Protein AF-A0AAW4WVX8-F1 (afdb_monomer_lite)

Secondary structure (DSSP, 8-state):
--------PPPHHHHHHHHHHHHHHHHHHHHHHHHHHHHHHHHHHHHHHHHHHHHHHHHHHHSTT-----EEETTEEEEEEETT-------SEEEEEEEEETTEEEEEEEESSSS-EEEEEEE-----

pLDDT: mean 81.32, std 11.85, range [38.66, 96.25]

Structure (mmCIF, N/CA/C/O backbone):
data_AF-A0AAW4WVX8-F1
#
_entry.id   AF-A0AAW4WVX8-F1
#
loop_
_atom_site.group_PDB
_atom_site.id
_atom_site.type_symbol
_atom_site.label_atom_id
_atom_site.label_alt_id
_atom_site.label_comp_id
_atom_site.label_asym_id
_atom_site.label_entity_id
_atom_site.label_seq_id
_atom_site.pdbx_PDB_ins_code
_atom_site.Cartn_x
_atom_site.Cartn_y
_atom_site.Cartn_z
_atom_site.occupancy
_atom_site.B_iso_or_equiv
_atom_site.auth_seq_id
_atom_site.auth_comp_id
_atom_site.auth_asym_id
_atom_site.auth_atom_id
_atom_site.pdbx_PDB_model_num
ATOM 1 N N . MET A 1 1 ? -41.094 28.621 58.395 1.00 38.66 1 MET A N 1
ATOM 2 C CA . MET A 1 1 ? -41.141 27.185 58.045 1.00 38.66 1 MET A CA 1
ATOM 3 C C . MET A 1 1 ? -40.112 26.933 56.962 1.00 38.66 1 MET A C 1
ATOM 5 O O . MET A 1 1 ? -40.200 27.537 55.902 1.00 38.66 1 MET A O 1
ATOM 9 N N . LYS A 1 2 ? -39.075 26.155 57.275 1.00 46.53 2 LYS A N 1
ATOM 10 C CA . LYS A 1 2 ? -37.946 25.891 56.380 1.00 46.53 2 LYS A CA 1
ATOM 11 C C . LYS A 1 2 ? -38.290 24.628 55.587 1.00 46.53 2 LYS A C 1
ATOM 13 O O . LYS A 1 2 ? -38.410 23.562 56.182 1.00 46.53 2 LYS A O 1
ATOM 18 N N . PHE A 1 3 ? -38.504 24.761 54.281 1.00 55.91 3 PHE A N 1
ATOM 19 C CA . PHE A 1 3 ? -38.633 23.625 53.370 1.00 55.91 3 PHE A CA 1
ATOM 20 C C . PHE A 1 3 ? -37.274 22.922 53.298 1.00 55.91 3 PHE A C 1
ATOM 22 O O . PHE A 1 3 ? -36.399 23.321 52.534 1.00 55.91 3 PHE A O 1
ATOM 29 N N . LEU A 1 4 ? -37.069 21.913 54.143 1.00 59.03 4 LEU A N 1
ATOM 30 C CA . LEU A 1 4 ? -35.990 20.950 53.962 1.00 59.03 4 LEU A CA 1
ATOM 31 C C . LEU A 1 4 ? -36.345 20.127 52.721 1.00 59.03 4 LEU A C 1
ATOM 33 O O . LEU A 1 4 ? -37.159 19.208 52.784 1.00 59.03 4 LEU A O 1
ATOM 37 N N . LYS A 1 5 ? -35.794 20.539 51.574 1.00 59.47 5 LYS A N 1
ATOM 38 C CA . LYS A 1 5 ? -35.784 19.746 50.344 1.00 59.47 5 LYS A CA 1
ATOM 39 C C . LYS A 1 5 ? -35.184 18.384 50.681 1.00 59.47 5 LYS A C 1
ATOM 41 O O . LYS A 1 5 ? -34.062 18.305 51.171 1.00 59.47 5 LYS A O 1
ATOM 46 N N . LYS A 1 6 ? -35.960 17.333 50.444 1.00 59.41 6 LYS A N 1
ATOM 47 C CA . LYS A 1 6 ? -35.485 15.956 50.461 1.00 59.41 6 LYS A CA 1
ATOM 48 C C . LYS A 1 6 ? -34.605 15.809 49.219 1.00 59.41 6 LYS A C 1
ATOM 50 O O . LYS A 1 6 ? -35.113 15.903 48.107 1.00 59.41 6 LYS A O 1
ATOM 55 N N . GLU A 1 7 ? -33.294 15.735 49.403 1.00 64.56 7 GLU A N 1
ATOM 56 C CA . GLU A 1 7 ? -32.396 15.339 48.322 1.00 64.56 7 GLU A CA 1
ATOM 57 C C . GLU A 1 7 ? -32.568 13.830 48.150 1.00 64.56 7 GLU A C 1
ATOM 59 O O . GLU A 1 7 ? -32.194 13.054 49.031 1.00 64.56 7 GLU A O 1
ATOM 64 N N . ASP A 1 8 ? -33.226 13.422 47.065 1.00 70.88 8 ASP A N 1
ATOM 65 C CA . ASP A 1 8 ? -33.294 12.016 46.684 1.00 70.88 8 ASP A CA 1
ATOM 66 C C . ASP A 1 8 ? -31.881 11.595 46.259 1.00 70.88 8 ASP A C 1
ATOM 68 O O . ASP A 1 8 ? -31.372 11.997 45.212 1.00 70.88 8 ASP A O 1
ATOM 72 N N . GLY A 1 9 ? -31.200 10.870 47.147 1.00 76.00 9 GLY A N 1
ATOM 73 C CA . GLY A 1 9 ? -29.871 10.330 46.890 1.00 76.00 9 GLY A CA 1
ATOM 74 C C . GLY A 1 9 ? -29.904 9.260 45.799 1.00 76.00 9 GLY A C 1
ATOM 75 O O . GLY A 1 9 ? -30.902 8.559 45.632 1.00 76.00 9 GLY A O 1
ATOM 76 N N . ILE A 1 10 ? -28.790 9.115 45.081 1.00 80.50 10 ILE A N 1
ATOM 77 C CA . ILE A 1 10 ? -28.638 8.090 44.044 1.00 80.50 10 ILE A CA 1
ATOM 78 C C . ILE A 1 10 ? -28.751 6.709 44.688 1.00 80.50 10 ILE A C 1
ATOM 80 O O . ILE A 1 10 ? -28.090 6.402 45.686 1.00 80.50 10 ILE A O 1
ATOM 84 N N . THR A 1 11 ? -29.590 5.863 44.103 1.00 88.81 11 THR A N 1
ATOM 85 C CA . THR A 1 11 ? -29.781 4.496 44.584 1.00 88.81 11 THR A CA 1
ATOM 86 C C . THR A 1 11 ? -28.610 3.598 44.169 1.00 88.81 11 THR A C 1
ATOM 88 O O . THR A 1 11 ? -28.008 3.779 43.112 1.00 88.81 11 THR A O 1
ATOM 91 N N . LEU A 1 12 ? -28.279 2.577 44.970 1.00 87.62 12 LEU A N 1
ATOM 92 C CA . LEU A 1 12 ? -27.185 1.645 44.642 1.00 87.62 12 LEU A CA 1
ATOM 93 C C . LEU A 1 12 ? -27.390 0.978 43.266 1.00 87.62 12 LEU A C 1
ATOM 95 O O . LEU A 1 12 ? -26.435 0.769 42.522 1.00 87.62 12 LEU A O 1
ATOM 99 N N . ILE A 1 13 ? -28.647 0.689 42.912 1.00 90.56 13 ILE A N 1
ATOM 100 C CA . ILE A 1 13 ? -29.013 0.082 41.629 1.00 90.56 13 ILE A CA 1
ATOM 101 C C . ILE A 1 13 ? -28.719 1.020 40.443 1.00 90.56 13 ILE A C 1
ATOM 103 O O . ILE A 1 13 ? -28.223 0.557 39.419 1.00 90.56 13 ILE A O 1
ATOM 107 N N . GLU A 1 14 ? -28.933 2.333 40.585 1.00 88.44 14 GLU A N 1
ATOM 108 C CA . GLU A 1 14 ? -28.568 3.334 39.569 1.00 88.44 14 GLU A CA 1
ATOM 109 C C . GLU A 1 14 ? -27.058 3.412 39.351 1.00 88.44 14 GLU A C 1
ATOM 111 O O . GLU A 1 14 ? -26.597 3.539 38.215 1.00 88.44 14 GLU A O 1
ATOM 116 N N . ILE A 1 15 ? -26.271 3.294 40.423 1.00 92.38 15 ILE A N 1
ATOM 117 C CA . ILE A 1 15 ? -24.806 3.271 40.322 1.00 92.38 15 ILE A CA 1
ATOM 118 C C . ILE A 1 15 ? -24.350 2.029 39.549 1.00 92.38 15 ILE A C 1
ATOM 120 O O . ILE A 1 15 ? -23.492 2.118 38.674 1.00 92.38 15 ILE A O 1
ATOM 124 N N . MET A 1 16 ? -24.955 0.869 39.813 1.00 92.88 16 MET A N 1
ATOM 125 C CA . MET A 1 16 ? -24.624 -0.353 39.077 1.00 92.88 16 MET A CA 1
ATOM 126 C C . MET A 1 16 ? -25.039 -0.267 37.605 1.00 92.88 16 MET A C 1
ATOM 128 O O . MET A 1 16 ? -24.259 -0.634 36.727 1.00 92.88 16 MET A O 1
ATOM 132 N N . ALA A 1 17 ? -26.233 0.258 37.321 1.00 94.19 17 ALA A N 1
ATOM 133 C CA . ALA A 1 17 ? -26.721 0.420 35.955 1.00 94.19 17 ALA A CA 1
ATOM 134 C C . ALA A 1 17 ? -25.863 1.413 35.149 1.00 94.19 17 ALA A C 1
ATOM 136 O O . ALA A 1 17 ? -25.499 1.129 34.007 1.00 94.19 17 ALA A O 1
ATOM 137 N N . SER A 1 18 ? -25.485 2.546 35.747 1.00 95.00 18 SER A N 1
ATOM 138 C CA . SER A 1 18 ? -24.613 3.537 35.101 1.00 95.00 18 SER A CA 1
ATOM 139 C C . SER A 1 18 ? -23.208 2.995 34.833 1.00 95.00 18 SER A C 1
ATOM 141 O O . SER A 1 18 ? -22.676 3.220 33.748 1.00 95.00 18 SER A O 1
ATOM 143 N N . LEU A 1 19 ? -22.636 2.205 35.750 1.00 94.81 19 LEU A N 1
ATOM 144 C CA . LEU A 1 19 ? -21.354 1.525 35.530 1.00 94.81 19 LEU A CA 1
ATOM 145 C C . LEU A 1 19 ? -21.394 0.581 34.325 1.00 94.81 19 LEU A C 1
ATOM 147 O O . LEU A 1 19 ? -20.485 0.607 33.497 1.00 94.81 19 LEU A O 1
ATOM 151 N N . VAL A 1 20 ? -22.455 -0.220 34.198 1.00 96.25 20 VAL A N 1
ATOM 152 C CA . VAL A 1 20 ? -22.623 -1.135 33.059 1.00 96.25 20 VAL A CA 1
ATOM 153 C C . VAL A 1 20 ? -22.753 -0.357 31.748 1.00 96.25 20 VAL A C 1
ATOM 155 O O . VAL A 1 20 ? -22.104 -0.709 30.764 1.00 96.25 20 VAL A O 1
ATOM 158 N N . LEU A 1 21 ? -23.530 0.731 31.733 1.00 95.75 21 LEU A N 1
ATOM 159 C CA . LEU A 1 21 ? -23.680 1.580 30.548 1.00 95.75 21 LEU A CA 1
ATOM 160 C C . LEU A 1 21 ? -22.355 2.223 30.122 1.00 95.75 21 LEU A C 1
ATOM 162 O O . LEU A 1 21 ? -22.014 2.193 28.940 1.00 95.75 21 LEU A O 1
ATOM 166 N N . ILE A 1 22 ? -21.581 2.750 31.073 1.00 96.25 22 ILE A N 1
ATOM 167 C CA . ILE A 1 22 ? -20.254 3.318 30.800 1.00 96.25 22 ILE A CA 1
ATOM 168 C C . ILE A 1 22 ? -19.325 2.248 30.221 1.00 96.25 22 ILE A C 1
ATOM 170 O O . ILE A 1 22 ? -18.603 2.513 29.263 1.00 96.25 22 ILE A O 1
ATOM 174 N N . LEU A 1 23 ? -19.367 1.026 30.752 1.00 96.25 23 LEU A N 1
ATOM 175 C CA . LEU A 1 23 ? -18.505 -0.061 30.298 1.00 96.25 23 LEU A CA 1
ATOM 176 C C . LEU A 1 23 ? -18.820 -0.481 28.854 1.00 96.25 23 LEU A C 1
ATOM 178 O O . LEU A 1 23 ? -17.904 -0.654 28.050 1.00 96.25 23 LEU A O 1
ATOM 182 N N . ILE A 1 24 ? -20.105 -0.559 28.495 1.00 95.38 24 ILE A N 1
ATOM 183 C CA . ILE A 1 24 ? -20.544 -0.820 27.115 1.00 95.38 24 ILE A CA 1
ATOM 184 C C . ILE A 1 24 ? -20.056 0.289 26.174 1.00 95.38 24 ILE A C 1
ATOM 186 O O . ILE A 1 24 ? -19.536 -0.004 25.095 1.00 95.38 24 ILE A O 1
ATOM 190 N N . LEU A 1 25 ? -20.175 1.555 26.589 1.00 95.25 25 LEU A N 1
ATOM 191 C CA . LEU A 1 25 ? -19.696 2.690 25.800 1.00 95.25 25 LEU A CA 1
ATOM 192 C C . LEU A 1 25 ? -18.182 2.620 25.584 1.00 95.25 25 LEU A C 1
ATOM 194 O O . LEU A 1 25 ? -17.731 2.733 24.448 1.00 95.25 25 LEU A O 1
ATOM 198 N N . ILE A 1 26 ? -17.397 2.375 26.636 1.00 96.00 26 ILE A N 1
ATOM 199 C CA . ILE A 1 26 ? -15.933 2.285 26.537 1.00 96.00 26 ILE A CA 1
ATOM 200 C C . ILE A 1 26 ? -15.518 1.189 25.555 1.00 96.00 26 ILE A C 1
ATOM 202 O O . ILE A 1 26 ? -14.646 1.427 24.719 1.00 96.00 26 ILE A O 1
ATOM 206 N N . ILE A 1 27 ? -16.147 0.013 25.615 1.00 94.31 27 ILE A N 1
ATOM 207 C CA . ILE A 1 27 ? -15.840 -1.092 24.697 1.00 94.31 27 ILE A CA 1
ATOM 208 C C . ILE A 1 27 ? -16.157 -0.687 23.252 1.00 94.31 27 ILE A C 1
ATOM 210 O O . ILE A 1 27 ? -15.325 -0.880 22.363 1.00 94.31 27 ILE A O 1
ATOM 214 N N . GLY A 1 28 ? -17.323 -0.074 23.023 1.00 92.62 28 GLY A N 1
ATOM 215 C CA . GLY A 1 28 ? -17.734 0.388 21.696 1.00 92.62 28 GLY A CA 1
ATOM 216 C C . GLY A 1 28 ? -16.783 1.437 21.112 1.00 92.62 28 GLY A C 1
ATOM 217 O O . GLY A 1 28 ? -16.301 1.282 19.988 1.00 92.62 28 GLY A O 1
ATOM 218 N N . PHE A 1 29 ? -16.453 2.470 21.892 1.00 93.19 29 PHE A N 1
ATOM 219 C CA . PHE A 1 29 ? -15.528 3.527 21.475 1.00 93.19 29 PHE A CA 1
ATOM 220 C C . PHE A 1 29 ? -14.104 3.011 21.264 1.00 93.19 29 PHE A C 1
ATOM 222 O O . PHE A 1 29 ? -13.464 3.399 20.290 1.00 93.19 29 PHE A O 1
ATOM 229 N N . SER A 1 30 ? -13.618 2.106 22.117 1.00 92.94 30 SER A N 1
ATOM 230 C CA . SER A 1 30 ? -12.271 1.539 21.973 1.00 92.94 30 SER A CA 1
ATOM 231 C C . SER A 1 30 ? -12.127 0.765 20.664 1.00 92.94 30 SER A C 1
ATOM 233 O O . SER A 1 30 ? -11.134 0.931 19.960 1.00 92.94 30 SER A O 1
ATOM 235 N N . GLY A 1 31 ? -13.134 -0.035 20.296 1.00 89.12 31 GLY A N 1
ATOM 236 C CA . GLY A 1 31 ? -13.125 -0.774 19.033 1.00 89.12 31 GLY A CA 1
ATOM 237 C C . GLY A 1 31 ? -13.106 0.150 17.813 1.00 89.12 31 GLY A C 1
ATOM 238 O O . GLY A 1 31 ? -12.281 -0.024 16.916 1.00 89.12 31 GLY A O 1
ATOM 239 N N . ALA A 1 32 ? -13.972 1.167 17.800 1.00 88.38 32 ALA A N 1
ATOM 240 C CA . ALA A 1 32 ? -14.017 2.151 16.720 1.00 88.38 32 ALA A CA 1
ATOM 241 C C . ALA A 1 32 ? -12.700 2.935 16.599 1.00 88.38 32 ALA A C 1
ATOM 243 O O . ALA A 1 32 ? -12.190 3.114 15.496 1.00 88.38 32 ALA A O 1
ATOM 244 N N . PHE A 1 33 ? -12.122 3.344 17.730 1.00 92.75 33 PHE A N 1
ATOM 245 C CA . PHE A 1 33 ? -10.867 4.088 17.770 1.00 92.75 33 PHE A CA 1
ATOM 246 C C . PHE A 1 33 ? -9.685 3.267 17.235 1.00 92.75 33 PHE A C 1
ATOM 248 O O . PHE A 1 33 ? -8.951 3.740 16.371 1.00 92.75 33 PHE A O 1
ATOM 255 N N . ILE A 1 34 ? -9.536 2.011 17.672 1.00 90.19 34 ILE A N 1
ATOM 256 C CA . ILE A 1 34 ? -8.468 1.116 17.190 1.00 90.19 34 ILE A CA 1
ATOM 257 C C . ILE A 1 34 ? -8.605 0.860 15.685 1.00 90.19 34 ILE A C 1
ATOM 259 O O . ILE A 1 34 ? -7.609 0.873 14.961 1.00 90.19 34 ILE A O 1
ATOM 263 N N . ASN A 1 35 ? -9.829 0.643 15.202 1.00 87.62 35 ASN A N 1
ATOM 264 C CA . ASN A 1 35 ? -10.076 0.449 13.775 1.00 87.62 35 ASN A CA 1
ATOM 265 C C . ASN A 1 35 ? -9.775 1.718 12.966 1.00 87.62 35 ASN A C 1
ATOM 267 O O . ASN A 1 35 ? -9.217 1.612 11.876 1.00 87.62 35 ASN A O 1
ATOM 271 N N . GLY A 1 36 ? -10.084 2.898 13.513 1.00 88.69 36 GLY A N 1
ATOM 272 C CA . GLY A 1 36 ? -9.723 4.185 12.920 1.00 88.69 36 GLY A CA 1
ATOM 273 C C . GLY A 1 36 ? -8.212 4.330 12.738 1.00 88.69 36 GLY A C 1
ATOM 274 O O . GLY A 1 36 ? -7.760 4.549 11.619 1.00 88.69 36 GLY A O 1
ATOM 275 N N . LEU A 1 37 ? -7.432 4.091 13.798 1.00 88.81 37 LEU A N 1
ATOM 276 C CA . LEU A 1 37 ? -5.966 4.163 13.741 1.00 88.81 37 LEU A CA 1
ATOM 277 C C . LEU A 1 37 ? -5.360 3.168 12.743 1.00 88.81 37 LEU A C 1
ATOM 279 O O . LEU A 1 37 ? -4.436 3.502 12.005 1.00 88.81 37 LEU A O 1
ATOM 283 N N . ARG A 1 38 ? -5.886 1.937 12.683 1.00 86.12 38 ARG A N 1
ATOM 284 C CA . ARG A 1 38 ? -5.439 0.943 11.692 1.00 86.12 38 ARG A CA 1
ATOM 285 C C . ARG A 1 38 ? -5.758 1.380 10.265 1.00 86.12 38 ARG A C 1
ATOM 287 O O . ARG A 1 38 ? -4.944 1.167 9.374 1.00 86.12 38 ARG A O 1
ATOM 294 N N . SER A 1 39 ? -6.928 1.976 10.046 1.00 87.25 39 SER A N 1
ATOM 295 C CA . SER A 1 39 ? -7.312 2.486 8.731 1.00 87.25 39 SER A CA 1
ATOM 296 C C . SER A 1 39 ? -6.418 3.641 8.291 1.00 87.25 39 SER A C 1
ATOM 298 O O . SER A 1 39 ? -6.066 3.703 7.119 1.00 87.25 39 SER A O 1
ATOM 300 N N . GLU A 1 40 ? -6.056 4.539 9.204 1.00 85.94 40 GLU A N 1
ATOM 301 C CA . GLU A 1 40 ? -5.157 5.661 8.920 1.00 85.94 40 GLU A CA 1
ATOM 302 C C . GLU A 1 40 ? -3.768 5.162 8.507 1.00 85.94 40 GLU A C 1
ATOM 304 O O . GLU A 1 40 ? -3.295 5.505 7.427 1.00 85.94 40 GLU A O 1
ATOM 309 N N . ALA A 1 41 ? -3.187 4.227 9.269 1.00 84.00 41 ALA A N 1
ATOM 310 C CA . ALA A 1 41 ? -1.900 3.621 8.925 1.00 84.00 41 ALA A CA 1
ATOM 311 C C . ALA A 1 41 ? -1.908 2.939 7.540 1.00 84.00 41 ALA A C 1
ATOM 313 O O . ALA A 1 41 ? -0.952 3.062 6.776 1.00 84.00 41 ALA A O 1
ATOM 314 N N . LEU A 1 42 ? -2.999 2.250 7.182 1.00 84.38 42 LEU A N 1
ATOM 315 C CA . LEU A 1 42 ? -3.149 1.636 5.857 1.00 84.38 42 LEU A CA 1
ATOM 316 C C . LEU A 1 42 ? -3.278 2.675 4.734 1.00 84.38 42 LEU A C 1
ATOM 318 O O . LEU A 1 42 ? -2.817 2.439 3.616 1.00 84.38 42 LEU A O 1
ATOM 322 N N . VAL A 1 43 ? -3.925 3.811 5.001 1.00 88.00 43 VAL A N 1
ATOM 323 C CA . VAL A 1 43 ? -4.034 4.911 4.035 1.00 88.00 43 VAL A CA 1
ATOM 324 C C . VAL A 1 43 ? -2.670 5.555 3.810 1.00 88.00 43 VAL A C 1
ATOM 326 O O . VAL A 1 43 ? -2.301 5.769 2.656 1.00 88.00 43 VAL A O 1
ATOM 329 N N . ASP A 1 44 ? -1.899 5.784 4.870 1.00 87.50 44 ASP A N 1
ATOM 330 C CA . ASP A 1 44 ? -0.554 6.354 4.769 1.00 87.50 44 ASP A CA 1
ATOM 331 C C . ASP A 1 44 ? 0.386 5.452 3.962 1.00 87.50 44 ASP A C 1
ATOM 333 O O . ASP A 1 44 ? 1.030 5.920 3.021 1.00 87.50 44 ASP A O 1
ATOM 337 N N . GLN A 1 45 ? 0.381 4.142 4.232 1.00 86.62 45 GLN A N 1
ATOM 338 C CA . GLN A 1 45 ? 1.151 3.163 3.453 1.00 86.62 45 GLN A CA 1
ATOM 339 C C . GLN A 1 45 ? 0.764 3.161 1.966 1.00 86.62 45 GLN A C 1
ATOM 341 O O . GLN A 1 45 ? 1.624 3.035 1.091 1.00 86.62 45 GLN A O 1
ATOM 346 N N . ARG A 1 46 ? -0.527 3.319 1.651 1.00 86.81 46 ARG A N 1
ATOM 347 C CA . ARG A 1 46 ? -0.999 3.413 0.260 1.00 86.81 46 ARG A CA 1
ATOM 348 C C . ARG A 1 46 ? -0.582 4.716 -0.411 1.00 86.81 46 ARG A C 1
ATOM 350 O O . ARG A 1 46 ? -0.249 4.705 -1.593 1.00 86.81 46 ARG A O 1
ATOM 357 N N . LEU A 1 47 ? -0.614 5.835 0.310 1.00 89.38 47 LEU A N 1
ATOM 358 C CA . LEU A 1 47 ? -0.186 7.131 -0.220 1.00 89.38 47 LEU A CA 1
ATOM 359 C C . LEU A 1 47 ? 1.317 7.154 -0.498 1.00 89.38 47 LEU A C 1
ATOM 361 O O . LEU A 1 47 ? 1.730 7.693 -1.521 1.00 89.38 47 LEU A O 1
ATOM 365 N N . GLU A 1 48 ? 2.119 6.559 0.379 1.00 89.56 48 GLU A N 1
ATOM 366 C CA . GLU A 1 48 ? 3.556 6.390 0.170 1.00 89.56 48 GLU A CA 1
ATOM 367 C C . GLU A 1 48 ? 3.838 5.512 -1.057 1.00 89.56 48 GLU A C 1
ATOM 369 O O . GLU A 1 48 ? 4.542 5.953 -1.963 1.00 89.56 48 GLU A O 1
ATOM 374 N N . ALA A 1 49 ? 3.211 4.330 -1.139 1.00 87.06 49 ALA A N 1
ATOM 375 C CA . ALA A 1 49 ? 3.383 3.420 -2.273 1.00 87.06 49 ALA A CA 1
ATOM 376 C C . ALA A 1 49 ? 3.031 4.106 -3.599 1.00 87.06 49 ALA A C 1
ATOM 378 O O . ALA A 1 49 ? 3.784 4.032 -4.566 1.00 87.06 49 ALA A O 1
ATOM 379 N N . ARG A 1 50 ? 1.931 4.869 -3.615 1.00 89.44 50 ARG A N 1
ATOM 380 C CA . ARG A 1 50 ? 1.526 5.658 -4.779 1.00 89.44 50 ARG A CA 1
ATOM 381 C C . ARG A 1 50 ? 2.562 6.711 -5.167 1.00 89.44 50 ARG A C 1
ATOM 383 O O . ARG A 1 50 ? 2.871 6.826 -6.343 1.00 89.44 50 ARG A O 1
ATOM 390 N N . ARG A 1 51 ? 3.100 7.476 -4.211 1.00 88.81 51 ARG A N 1
ATOM 391 C CA . ARG A 1 51 ? 4.113 8.512 -4.495 1.00 88.81 51 ARG A CA 1
ATOM 392 C C . ARG A 1 51 ? 5.376 7.915 -5.107 1.00 88.81 51 ARG A C 1
ATOM 394 O O . ARG A 1 51 ? 5.928 8.490 -6.040 1.00 88.81 51 ARG A O 1
ATOM 401 N N . ILE A 1 52 ? 5.812 6.769 -4.592 1.00 88.44 52 ILE A N 1
ATOM 402 C CA . ILE A 1 52 ? 6.989 6.066 -5.104 1.00 88.44 52 ILE A CA 1
ATOM 403 C C . ILE A 1 52 ? 6.691 5.497 -6.495 1.00 88.44 52 ILE A C 1
ATOM 405 O O . ILE A 1 52 ? 7.468 5.729 -7.415 1.00 88.44 52 ILE A O 1
ATOM 409 N N . SER A 1 53 ? 5.530 4.865 -6.699 1.00 88.25 53 SER A N 1
ATOM 410 C CA . SER A 1 53 ? 5.082 4.423 -8.026 1.00 88.25 53 SER A CA 1
ATOM 411 C C . SER A 1 53 ? 4.995 5.571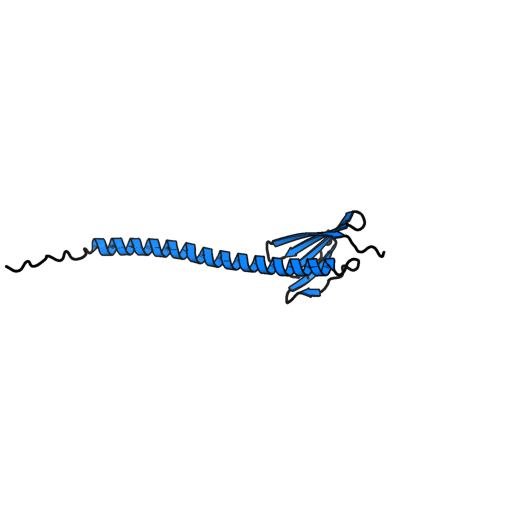 -9.035 1.00 88.25 53 SER A C 1
ATOM 413 O O . SER A 1 53 ? 5.455 5.415 -10.161 1.00 88.25 53 SER A O 1
ATOM 415 N N . ASP A 1 54 ? 4.489 6.740 -8.643 1.00 89.12 54 ASP A N 1
ATOM 416 C CA . ASP A 1 54 ? 4.455 7.928 -9.503 1.00 89.12 54 ASP A CA 1
ATOM 417 C C . ASP A 1 54 ? 5.881 8.408 -9.850 1.00 89.12 54 ASP A C 1
ATOM 419 O O . ASP A 1 54 ? 6.142 8.816 -10.982 1.00 89.12 54 ASP A O 1
ATOM 423 N N . SER A 1 55 ? 6.835 8.307 -8.916 1.00 88.00 55 SER A N 1
ATOM 424 C CA . SER A 1 55 ? 8.250 8.603 -9.186 1.00 88.00 55 SER A CA 1
ATOM 425 C C . SER A 1 55 ? 8.881 7.602 -10.161 1.00 88.00 55 SER A C 1
ATOM 427 O O . SER A 1 55 ? 9.612 8.014 -11.062 1.00 88.00 55 SER A O 1
ATOM 429 N N . ILE A 1 56 ? 8.574 6.308 -10.025 1.00 87.12 56 ILE A N 1
ATOM 430 C CA . ILE A 1 56 ? 9.012 5.248 -10.950 1.00 87.12 56 ILE A CA 1
ATOM 431 C C . ILE A 1 56 ? 8.482 5.526 -12.354 1.00 87.12 56 ILE A C 1
ATOM 433 O O . ILE A 1 56 ? 9.244 5.529 -13.317 1.00 87.12 56 ILE A O 1
ATOM 437 N N . ILE A 1 57 ? 7.187 5.821 -12.457 1.00 87.81 57 ILE A N 1
ATOM 438 C CA . ILE A 1 57 ? 6.518 6.194 -13.704 1.00 87.81 57 ILE A CA 1
ATOM 439 C C . ILE A 1 57 ? 7.214 7.384 -14.363 1.00 87.81 57 ILE A C 1
ATOM 441 O O . ILE A 1 57 ? 7.459 7.373 -15.568 1.00 87.81 57 ILE A O 1
ATOM 445 N N . GLU A 1 58 ? 7.544 8.411 -13.584 1.00 86.44 58 GLU A N 1
ATOM 446 C CA . GLU A 1 58 ? 8.212 9.597 -14.105 1.00 86.44 58 GLU A CA 1
ATOM 447 C C . GLU A 1 58 ? 9.635 9.278 -14.590 1.00 86.44 58 GLU A C 1
ATOM 449 O O . GLU A 1 58 ? 10.055 9.771 -15.636 1.00 86.44 58 GLU A O 1
ATOM 454 N N . ARG A 1 59 ? 10.368 8.396 -13.898 1.00 85.19 59 ARG A N 1
ATOM 455 C CA . ARG A 1 59 ? 11.680 7.911 -14.363 1.00 85.19 59 ARG A CA 1
ATOM 456 C C . ARG A 1 59 ? 11.563 7.116 -15.664 1.00 85.19 59 ARG A C 1
ATOM 458 O O . ARG A 1 59 ? 12.293 7.417 -16.603 1.00 85.19 59 ARG A O 1
ATOM 465 N N . LEU A 1 60 ? 10.608 6.188 -15.755 1.00 85.12 60 LEU A N 1
ATOM 466 C CA . LEU A 1 60 ? 10.309 5.430 -16.979 1.00 85.12 60 LEU A CA 1
ATOM 467 C C . LEU A 1 60 ? 9.946 6.358 -18.144 1.00 85.12 60 LEU A C 1
ATOM 469 O O . LEU A 1 60 ? 10.383 6.166 -19.276 1.00 85.12 60 LEU A O 1
ATOM 473 N N . ARG A 1 61 ? 9.165 7.405 -17.864 1.00 84.69 61 ARG A N 1
ATOM 474 C CA . ARG A 1 61 ? 8.779 8.410 -18.855 1.00 84.69 61 ARG A CA 1
ATOM 475 C C . ARG A 1 61 ? 9.959 9.255 -19.332 1.00 84.69 61 ARG A C 1
ATOM 477 O O . ARG A 1 61 ? 9.914 9.690 -20.482 1.00 84.69 61 ARG A O 1
ATOM 484 N N . ASN A 1 62 ? 10.939 9.524 -18.473 1.00 83.62 62 ASN A N 1
ATOM 485 C CA . ASN A 1 62 ? 12.110 10.337 -18.802 1.00 83.62 62 ASN A CA 1
ATOM 486 C C . ASN A 1 62 ? 13.207 9.525 -19.509 1.00 83.62 62 ASN A C 1
ATOM 488 O O . ASN A 1 62 ? 13.860 10.058 -20.402 1.00 83.62 62 ASN A O 1
ATOM 492 N N . ASN A 1 63 ? 13.345 8.236 -19.193 1.00 79.75 63 ASN A N 1
ATOM 493 C CA . ASN A 1 63 ? 14.297 7.319 -19.827 1.00 79.75 63 ASN A CA 1
ATOM 494 C C . ASN A 1 63 ? 13.635 6.492 -20.943 1.00 79.75 63 ASN A C 1
ATOM 496 O O . ASN A 1 63 ? 13.649 5.261 -20.941 1.00 79.75 63 ASN A O 1
ATOM 500 N N . ARG A 1 64 ? 13.002 7.160 -21.913 1.00 74.44 64 ARG A N 1
ATOM 501 C CA . ARG A 1 64 ? 12.383 6.453 -23.045 1.00 74.44 64 ARG A CA 1
ATOM 502 C C . ARG A 1 64 ? 13.466 5.811 -23.914 1.00 74.44 64 ARG A C 1
ATOM 504 O O . ARG A 1 64 ? 14.249 6.534 -24.517 1.00 74.44 64 ARG A O 1
ATOM 511 N N . GLY A 1 65 ? 13.469 4.482 -24.007 1.00 68.19 65 GLY A N 1
ATOM 512 C CA . GLY A 1 65 ? 14.402 3.720 -24.849 1.00 68.19 65 GLY A CA 1
ATOM 513 C C . GLY A 1 65 ? 15.544 3.043 -24.087 1.00 68.19 65 GLY A C 1
ATOM 514 O O . GLY A 1 65 ? 16.176 2.150 -24.639 1.00 68.19 65 GLY A O 1
ATOM 515 N N . ASP A 1 66 ? 15.757 3.400 -22.819 1.00 73.31 66 ASP A N 1
ATOM 516 C CA . ASP A 1 66 ? 16.650 2.687 -21.901 1.00 73.31 66 ASP A CA 1
ATOM 517 C C . ASP A 1 66 ? 15.919 2.480 -20.569 1.00 73.31 66 ASP A C 1
ATOM 519 O O . ASP A 1 66 ? 15.924 3.339 -19.686 1.00 73.31 66 ASP A O 1
ATOM 523 N N . TRP A 1 67 ? 15.187 1.369 -20.464 1.00 74.50 67 TRP A N 1
ATOM 524 C CA . TRP A 1 67 ? 14.367 1.072 -19.285 1.00 74.50 67 TRP A CA 1
ATOM 525 C C . TRP A 1 67 ? 15.136 0.378 -18.166 1.00 74.50 67 TRP A C 1
ATOM 527 O O . TRP A 1 67 ? 14.502 -0.039 -17.199 1.00 74.50 67 TRP A O 1
ATOM 537 N N . ASP A 1 68 ? 16.467 0.273 -18.241 1.00 68.69 68 ASP A N 1
ATOM 538 C CA . ASP A 1 68 ? 17.253 -0.226 -17.115 1.00 68.69 68 ASP A CA 1
ATOM 539 C C . ASP A 1 68 ? 17.202 0.784 -15.956 1.00 68.69 68 ASP A C 1
ATOM 541 O O . ASP A 1 68 ? 17.956 1.753 -15.866 1.00 68.69 68 ASP A O 1
ATOM 545 N N . ILE A 1 69 ? 16.227 0.578 -15.073 1.00 67.12 69 ILE A N 1
ATOM 546 C CA . ILE A 1 69 ? 16.005 1.377 -13.866 1.00 67.12 69 ILE A CA 1
ATOM 547 C C . ILE A 1 69 ? 16.376 0.534 -12.642 1.00 67.12 69 ILE A C 1
ATOM 549 O O . ILE A 1 69 ? 15.828 0.738 -11.568 1.00 67.12 69 ILE A O 1
ATOM 553 N N . SER A 1 70 ? 17.317 -0.410 -12.757 1.00 64.81 70 SER A N 1
ATOM 554 C CA . SER A 1 70 ? 17.844 -1.127 -11.589 1.00 64.81 70 SER A CA 1
ATOM 555 C C . SER A 1 70 ? 18.511 -0.137 -10.615 1.00 64.81 70 SER A C 1
ATOM 557 O O . SER A 1 70 ? 19.655 0.294 -10.757 1.00 64.81 70 SER A O 1
ATOM 559 N N . THR A 1 71 ? 17.742 0.343 -9.638 1.00 65.69 71 THR A N 1
ATOM 560 C CA . THR A 1 71 ? 18.127 1.461 -8.775 1.00 65.69 71 THR A CA 1
ATOM 561 C C . THR A 1 71 ? 17.338 1.428 -7.475 1.00 65.69 71 THR A C 1
ATOM 563 O O . THR A 1 71 ? 16.222 0.925 -7.422 1.00 65.69 71 THR A O 1
ATOM 566 N N . SER A 1 72 ? 17.893 1.992 -6.410 1.00 66.06 72 SER A N 1
ATOM 567 C CA . SER A 1 72 ? 17.146 2.236 -5.178 1.00 66.06 72 SER A CA 1
ATOM 568 C C . SER A 1 72 ? 16.377 3.554 -5.296 1.00 66.06 72 SER A C 1
ATOM 570 O O . SER A 1 72 ? 16.953 4.585 -5.668 1.00 66.06 72 SER A O 1
ATOM 572 N N . ILE A 1 73 ? 15.085 3.545 -4.971 1.00 71.69 73 ILE A N 1
ATOM 573 C CA . ILE A 1 73 ? 14.293 4.770 -4.809 1.00 71.69 73 ILE A CA 1
ATOM 574 C C . ILE A 1 73 ? 14.009 4.940 -3.327 1.00 71.69 73 ILE A C 1
ATOM 576 O O . ILE A 1 73 ? 13.339 4.111 -2.716 1.00 71.69 73 ILE A O 1
ATOM 580 N N . ASP A 1 74 ? 14.545 6.026 -2.774 1.00 74.19 74 ASP A N 1
ATOM 581 C CA . ASP A 1 74 ? 14.636 6.256 -1.335 1.00 74.19 74 ASP A CA 1
ATOM 582 C C . ASP A 1 74 ? 15.368 5.084 -0.653 1.00 74.19 74 ASP A C 1
ATOM 584 O O . ASP A 1 74 ? 16.563 4.914 -0.894 1.00 74.19 74 ASP A O 1
ATOM 588 N N . ASP A 1 75 ? 14.657 4.258 0.119 1.00 78.75 75 ASP A N 1
ATOM 589 C CA . ASP A 1 75 ? 15.183 3.059 0.792 1.00 78.75 75 ASP A CA 1
ATOM 590 C C . ASP A 1 75 ? 14.663 1.745 0.178 1.00 78.75 75 ASP A C 1
ATOM 592 O O . ASP A 1 75 ? 14.991 0.665 0.668 1.00 78.75 75 ASP A O 1
ATOM 596 N N . TYR A 1 76 ? 13.855 1.821 -0.884 1.00 77.50 76 TYR A N 1
ATOM 597 C CA . TYR A 1 76 ? 13.260 0.650 -1.521 1.00 77.50 76 TYR A CA 1
ATOM 598 C C . TYR A 1 76 ? 14.116 0.170 -2.683 1.00 77.50 76 TYR A C 1
ATOM 600 O O . TYR A 1 76 ? 14.527 0.941 -3.560 1.00 77.50 76 TYR A O 1
ATOM 608 N N . SER A 1 77 ? 14.358 -1.133 -2.690 1.00 79.12 77 SER A N 1
ATOM 609 C CA . SER A 1 77 ? 15.004 -1.826 -3.792 1.00 79.12 77 SER A CA 1
ATOM 610 C C . SER A 1 77 ? 14.002 -2.047 -4.929 1.00 79.12 77 SER A C 1
ATOM 612 O O . SER A 1 77 ? 12.892 -2.538 -4.714 1.00 79.12 77 SER A O 1
ATOM 614 N N . LEU A 1 78 ? 14.380 -1.637 -6.142 1.00 81.44 78 LEU A N 1
ATOM 615 C CA . LEU A 1 78 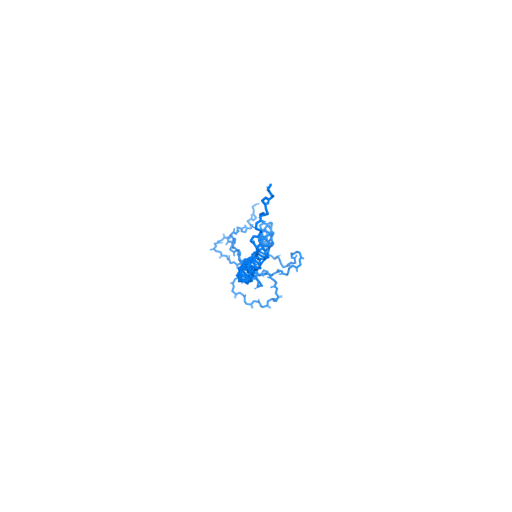? 13.553 -1.769 -7.337 1.00 81.44 78 LEU A CA 1
ATOM 616 C C . LEU A 1 78 ? 14.259 -2.621 -8.379 1.00 81.44 78 LEU A C 1
ATOM 618 O O . LEU A 1 78 ? 15.418 -2.370 -8.716 1.00 81.44 78 LEU A O 1
ATOM 622 N N . HIS A 1 79 ? 13.524 -3.584 -8.923 1.00 80.62 79 HIS A N 1
ATOM 623 C CA . HIS A 1 79 ? 13.963 -4.376 -10.063 1.00 80.62 79 HIS A CA 1
ATOM 624 C C . HIS A 1 79 ? 12.958 -4.281 -11.200 1.00 80.62 79 HIS A C 1
ATOM 626 O O . HIS A 1 79 ? 11.754 -4.4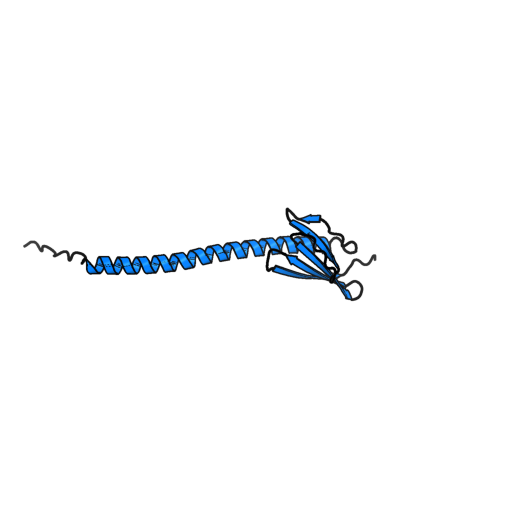56 -11.007 1.00 80.62 79 HIS A O 1
ATOM 632 N N . LEU A 1 80 ? 13.482 -4.014 -12.394 1.00 80.31 80 LEU A N 1
ATOM 633 C CA . LEU A 1 80 ? 12.734 -4.140 -13.631 1.00 80.31 80 LEU A CA 1
ATOM 634 C C . LEU A 1 80 ? 12.891 -5.571 -14.150 1.00 80.31 80 LEU A C 1
ATOM 636 O O . LEU A 1 80 ? 14.009 -6.072 -14.227 1.00 80.31 80 LEU A O 1
ATOM 640 N N . VAL A 1 81 ? 11.782 -6.215 -14.495 1.00 81.56 81 VAL A N 1
ATOM 641 C CA . VAL A 1 81 ? 11.748 -7.609 -14.948 1.00 81.56 81 VAL A CA 1
ATOM 642 C C . VAL A 1 81 ? 10.845 -7.701 -16.178 1.00 81.56 81 VAL A C 1
ATOM 644 O O . VAL A 1 81 ? 9.824 -7.020 -16.256 1.00 81.56 81 VAL A O 1
ATOM 647 N N . GLU A 1 82 ? 11.196 -8.516 -17.167 1.00 77.62 82 GLU A N 1
ATOM 648 C CA . GLU A 1 82 ? 10.293 -8.779 -18.292 1.00 77.62 82 GLU A CA 1
ATOM 649 C C . GLU A 1 82 ? 9.110 -9.640 -17.820 1.00 77.62 82 GLU A C 1
ATOM 651 O O . GLU A 1 82 ? 9.260 -10.553 -17.000 1.00 77.62 82 GLU A O 1
ATOM 656 N N . LYS A 1 83 ? 7.893 -9.347 -18.286 1.00 74.88 83 LYS A N 1
ATOM 657 C CA . LYS A 1 83 ? 6.700 -10.071 -17.837 1.00 74.88 83 LYS A CA 1
ATOM 658 C C . LYS A 1 83 ? 6.792 -11.550 -18.231 1.00 74.88 83 LYS A C 1
ATOM 660 O O . LYS A 1 83 ? 6.688 -11.908 -19.397 1.00 74.88 83 LYS A O 1
ATOM 665 N N . GLY A 1 84 ? 6.925 -12.423 -17.231 1.00 65.56 84 GLY A N 1
ATOM 666 C CA . GLY A 1 84 ? 7.086 -13.870 -17.421 1.00 65.56 84 GLY A CA 1
ATOM 667 C C . GLY A 1 84 ? 8.396 -14.425 -16.864 1.00 65.56 84 GLY A C 1
ATOM 668 O O . GLY A 1 84 ? 8.488 -15.639 -16.659 1.00 65.56 84 GLY A O 1
ATOM 669 N N . ASP A 1 85 ? 9.355 -13.559 -16.536 1.00 70.50 85 ASP A N 1
ATOM 670 C CA . ASP A 1 85 ? 10.556 -13.952 -15.811 1.00 70.50 85 ASP A CA 1
ATOM 671 C C . ASP A 1 85 ? 10.257 -14.117 -14.316 1.00 70.50 85 ASP A C 1
ATOM 673 O O . ASP A 1 85 ? 9.802 -13.208 -13.623 1.00 70.50 85 ASP A O 1
ATOM 677 N N . ASN A 1 86 ? 10.515 -15.323 -13.808 1.00 57.41 86 ASN A N 1
ATOM 678 C CA . ASN A 1 86 ? 10.451 -15.639 -12.383 1.00 57.41 86 ASN A CA 1
ATOM 679 C C . ASN A 1 86 ? 11.807 -15.334 -11.740 1.00 57.41 86 ASN A C 1
ATOM 681 O O . ASN A 1 86 ? 12.563 -16.249 -11.400 1.00 57.41 86 ASN A O 1
ATOM 685 N N . GLU A 1 87 ? 12.130 -14.054 -11.579 1.00 62.03 87 GLU A N 1
ATOM 686 C CA . GLU A 1 87 ? 13.245 -13.662 -10.725 1.00 62.03 87 GLU A CA 1
ATOM 687 C C . GLU A 1 87 ? 12.763 -13.501 -9.285 1.00 62.03 87 GLU A C 1
ATOM 689 O O . GLU A 1 87 ? 11.942 -12.647 -8.966 1.00 62.03 87 GLU A O 1
ATOM 694 N N . ASN A 1 88 ? 13.278 -14.352 -8.398 1.00 58.50 88 ASN A N 1
ATOM 695 C CA . ASN A 1 88 ? 13.043 -14.240 -6.965 1.00 58.50 88 ASN A CA 1
ATOM 696 C C . ASN A 1 88 ? 14.066 -13.244 -6.405 1.00 58.50 88 ASN A C 1
ATOM 698 O O . ASN A 1 88 ? 15.107 -13.637 -5.874 1.00 58.50 88 ASN A O 1
ATOM 702 N N . SER A 1 89 ? 13.826 -11.959 -6.650 1.00 61.75 89 SER A N 1
ATOM 703 C CA . SER A 1 89 ? 14.814 -10.895 -6.460 1.00 61.75 89 SER A CA 1
ATOM 704 C C . SER A 1 89 ? 14.908 -10.389 -5.016 1.00 61.75 89 SER A C 1
ATOM 706 O O . SER A 1 89 ? 15.863 -9.690 -4.691 1.00 61.75 89 SER A O 1
ATOM 708 N N . GLY A 1 90 ? 14.009 -10.815 -4.114 1.00 68.62 90 GLY A N 1
ATOM 709 C CA . GLY A 1 90 ? 14.054 -10.444 -2.691 1.00 68.62 90 GLY A CA 1
ATOM 710 C C . GLY A 1 90 ? 14.004 -8.930 -2.481 1.00 68.62 90 GLY A C 1
ATOM 711 O O . GLY A 1 90 ? 14.676 -8.412 -1.589 1.00 68.62 90 GLY A O 1
ATOM 712 N N . VAL A 1 91 ? 13.273 -8.243 -3.357 1.00 73.44 91 VAL A N 1
ATOM 713 C CA . VAL A 1 91 ? 13.220 -6.786 -3.477 1.00 73.44 91 VAL A CA 1
ATOM 714 C C . VAL A 1 91 ? 11.816 -6.269 -3.254 1.00 73.44 91 VAL A C 1
ATOM 716 O O . VAL A 1 91 ? 10.830 -6.964 -3.473 1.00 73.44 91 VAL A O 1
ATOM 719 N N . ASP A 1 92 ? 11.740 -5.016 -2.828 1.00 81.88 92 ASP A N 1
ATOM 720 C CA . ASP A 1 92 ? 10.504 -4.435 -2.313 1.00 81.88 92 ASP A CA 1
ATOM 721 C C . ASP A 1 92 ? 9.489 -4.124 -3.427 1.00 81.88 92 ASP A C 1
ATOM 723 O O . ASP A 1 92 ? 8.272 -4.165 -3.208 1.00 81.88 92 ASP A O 1
ATOM 727 N N . ILE A 1 93 ? 9.994 -3.776 -4.618 1.00 83.69 93 ILE A N 1
ATOM 728 C CA . ILE A 1 93 ? 9.202 -3.314 -5.759 1.00 83.69 93 ILE A CA 1
ATOM 729 C C . ILE A 1 93 ? 9.651 -4.031 -7.034 1.00 83.69 93 ILE A C 1
ATOM 731 O O . ILE A 1 93 ? 10.803 -3.918 -7.462 1.00 83.69 93 ILE A O 1
ATOM 735 N N . ILE A 1 94 ? 8.701 -4.696 -7.687 1.00 86.50 94 ILE A N 1
ATOM 736 C CA . ILE A 1 94 ? 8.886 -5.356 -8.979 1.00 86.50 94 ILE A CA 1
ATOM 737 C C . ILE A 1 94 ? 8.176 -4.524 -10.040 1.00 86.50 94 ILE A C 1
ATOM 739 O O . ILE A 1 94 ? 6.982 -4.245 -9.930 1.00 86.50 94 ILE A O 1
ATOM 743 N N . VAL A 1 95 ? 8.906 -4.126 -11.076 1.00 86.88 95 VAL A N 1
ATOM 744 C CA . VAL A 1 95 ? 8.347 -3.449 -12.246 1.00 86.88 95 VAL A CA 1
ATOM 745 C C . VAL A 1 95 ? 8.404 -4.415 -13.416 1.00 86.88 95 VAL A C 1
ATOM 747 O O . VAL A 1 95 ? 9.454 -4.603 -14.023 1.00 86.88 95 VAL A O 1
ATOM 750 N N . SER A 1 96 ? 7.275 -5.041 -13.723 1.00 88.12 96 SER A N 1
ATOM 751 C CA . SER A 1 96 ? 7.149 -5.913 -14.884 1.00 88.12 96 SER A CA 1
ATOM 752 C C . SER A 1 96 ? 6.814 -5.100 -16.126 1.00 88.12 96 SER A C 1
ATOM 754 O O . SER A 1 96 ? 6.014 -4.172 -16.036 1.00 88.12 96 SER A O 1
ATOM 756 N N . TYR A 1 97 ? 7.377 -5.435 -17.283 1.00 87.69 97 TYR A N 1
ATOM 757 C CA . TYR A 1 97 ? 7.007 -4.788 -18.545 1.00 87.69 97 TYR A CA 1
ATOM 758 C C . TYR A 1 97 ? 6.683 -5.799 -19.645 1.00 87.69 97 TYR A C 1
ATOM 760 O O . TYR A 1 97 ? 7.222 -6.903 -19.655 1.00 87.69 97 TYR A O 1
ATOM 768 N N . ASP A 1 98 ? 5.779 -5.418 -20.545 1.00 88.19 98 ASP A N 1
ATOM 769 C CA . ASP A 1 98 ? 5.367 -6.201 -21.714 1.00 88.19 98 ASP A CA 1
ATOM 770 C C . ASP A 1 98 ? 5.147 -5.269 -22.916 1.00 88.19 98 ASP A C 1
ATOM 772 O O . ASP A 1 98 ? 4.601 -4.170 -22.761 1.00 88.19 98 ASP A O 1
ATOM 776 N N . GLU A 1 99 ? 5.573 -5.678 -24.111 1.00 86.06 99 GLU A N 1
ATOM 777 C CA . GLU A 1 99 ? 5.345 -4.915 -25.343 1.00 86.06 99 GLU A CA 1
ATOM 778 C C . GLU A 1 99 ? 3.981 -5.293 -25.932 1.00 86.06 99 GLU A C 1
ATOM 780 O O . GLU A 1 99 ? 3.757 -6.416 -26.381 1.00 86.06 99 GLU A O 1
ATOM 785 N N . VAL A 1 100 ? 3.046 -4.341 -25.937 1.00 87.62 100 VAL A N 1
ATOM 786 C CA . VAL A 1 100 ? 1.668 -4.574 -26.401 1.00 87.62 100 VAL A CA 1
ATOM 787 C C . VAL A 1 100 ? 1.540 -4.323 -27.902 1.00 87.62 100 VAL A C 1
ATOM 789 O O . VAL A 1 100 ? 0.820 -5.030 -28.608 1.00 87.62 100 VAL A O 1
ATOM 792 N N . GLU A 1 101 ? 2.225 -3.293 -28.392 1.00 86.12 101 GLU A N 1
ATOM 793 C CA . GLU A 1 101 ? 2.274 -2.895 -29.797 1.00 86.12 101 GLU A CA 1
ATOM 7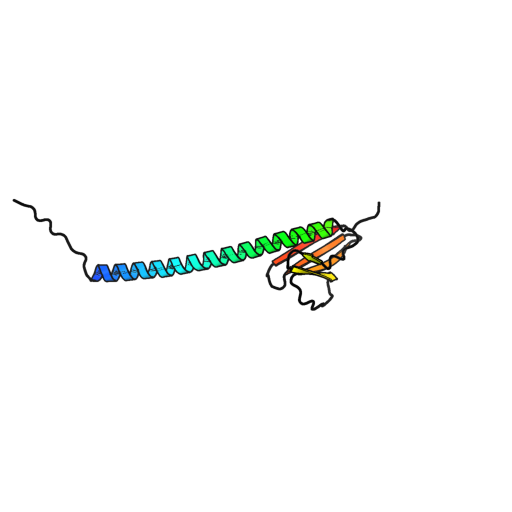94 C C . GLU A 1 101 ? 3.649 -2.277 -30.074 1.00 86.12 101 GLU A C 1
ATOM 796 O O . GLU A 1 101 ? 4.354 -1.913 -29.137 1.00 86.12 101 GLU A O 1
ATOM 801 N N . THR A 1 102 ? 4.042 -2.148 -31.345 1.00 83.75 102 THR A N 1
ATOM 802 C CA . THR A 1 102 ? 5.340 -1.569 -31.714 1.00 83.75 102 THR A CA 1
ATOM 803 C C . THR A 1 102 ? 5.551 -0.227 -31.021 1.00 83.75 102 THR A C 1
ATOM 805 O O . THR A 1 102 ? 4.787 0.715 -31.239 1.00 83.75 102 THR A O 1
ATOM 808 N N . ASN A 1 103 ? 6.611 -0.147 -30.219 1.00 82.62 103 ASN A N 1
ATOM 809 C CA . ASN A 1 103 ? 6.966 1.045 -29.456 1.00 82.62 103 ASN A CA 1
ATOM 810 C C . ASN A 1 103 ? 5.944 1.431 -28.353 1.00 82.62 103 ASN A C 1
ATOM 812 O O . ASN A 1 103 ? 5.919 2.578 -27.901 1.00 82.62 103 ASN A O 1
ATOM 816 N N . LEU A 1 104 ? 5.102 0.495 -27.896 1.00 86.56 104 LEU A N 1
ATOM 817 C CA . LEU A 1 104 ? 4.122 0.672 -26.819 1.00 86.56 104 LEU A CA 1
ATOM 818 C C . LEU A 1 104 ? 4.273 -0.422 -25.753 1.00 86.56 104 LEU A C 1
ATOM 820 O O . LEU A 1 104 ? 4.005 -1.598 -25.994 1.00 86.56 104 LEU A O 1
ATOM 824 N N . PHE A 1 105 ? 4.606 0.003 -24.538 1.00 86.31 105 PHE A N 1
ATOM 825 C CA . PHE A 1 105 ? 4.946 -0.870 -23.420 1.00 86.31 105 PHE A CA 1
ATOM 826 C C . PHE A 1 105 ? 3.958 -0.686 -22.270 1.00 86.31 105 PHE A C 1
ATOM 828 O O . PHE A 1 105 ? 3.627 0.441 -21.885 1.00 86.31 105 PHE A O 1
ATOM 835 N N . LEU A 1 106 ? 3.490 -1.802 -21.718 1.0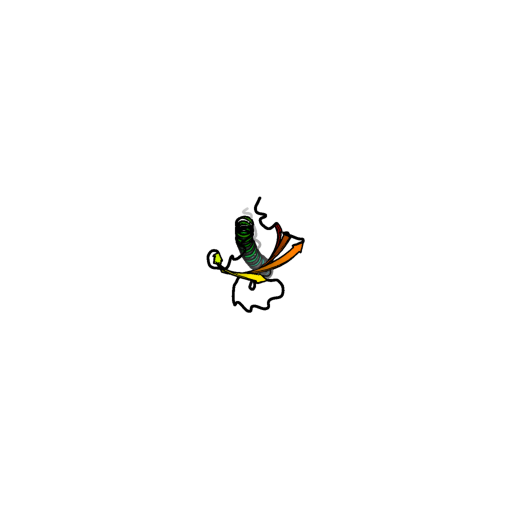0 88.94 106 LEU A N 1
ATOM 836 C CA . LEU A 1 106 ? 2.707 -1.865 -20.491 1.00 88.94 106 LEU A CA 1
ATOM 837 C C . LEU A 1 106 ? 3.647 -2.179 -19.332 1.00 88.94 106 LEU A C 1
ATOM 839 O O . LEU A 1 106 ? 4.235 -3.253 -19.297 1.00 88.94 106 LEU A O 1
ATOM 843 N N . PHE A 1 107 ? 3.745 -1.263 -18.376 1.00 88.94 107 PHE A N 1
ATOM 844 C CA . PHE A 1 107 ? 4.480 -1.458 -17.134 1.00 88.94 107 PHE A CA 1
ATOM 845 C C . PHE A 1 107 ? 3.508 -1.727 -15.988 1.00 88.94 107 PHE A C 1
ATOM 847 O O . PHE A 1 107 ? 2.539 -0.992 -15.800 1.00 88.94 107 PHE A O 1
ATOM 854 N N . GLU A 1 108 ? 3.796 -2.751 -15.198 1.00 90.31 108 GLU A N 1
ATOM 855 C CA . GLU A 1 108 ? 3.057 -3.171 -14.015 1.00 90.31 108 GLU A CA 1
ATOM 856 C C . GLU A 1 108 ? 3.990 -3.083 -12.803 1.00 90.31 108 GLU A C 1
ATOM 858 O O . GLU A 1 108 ? 4.965 -3.819 -12.688 1.00 90.31 108 GLU A O 1
ATOM 863 N N . ILE A 1 109 ? 3.712 -2.142 -11.903 1.00 89.44 109 ILE A N 1
ATOM 864 C CA . ILE A 1 109 ? 4.474 -1.914 -10.675 1.00 89.44 109 ILE A CA 1
ATOM 865 C C . ILE A 1 109 ? 3.764 -2.654 -9.548 1.00 89.44 109 ILE A C 1
ATOM 867 O O . ILE A 1 109 ? 2.651 -2.278 -9.177 1.00 89.44 109 ILE A O 1
ATOM 871 N N . THR A 1 110 ? 4.416 -3.661 -8.979 1.00 88.62 110 THR A N 1
ATOM 872 C CA . THR A 1 110 ? 3.894 -4.495 -7.893 1.00 88.62 110 THR A CA 1
ATOM 873 C C . THR A 1 110 ? 4.770 -4.362 -6.657 1.00 88.62 110 THR A C 1
ATOM 875 O O . THR A 1 110 ? 5.994 -4.414 -6.736 1.00 88.62 110 THR A O 1
ATOM 878 N N . TRP A 1 111 ? 4.129 -4.195 -5.505 1.00 87.56 111 TRP A N 1
ATOM 879 C CA . TRP A 1 111 ? 4.791 -4.193 -4.205 1.00 87.56 111 TRP A CA 1
ATOM 880 C C . TRP A 1 111 ? 4.652 -5.575 -3.568 1.00 87.56 111 TRP A C 1
ATOM 882 O O . TRP A 1 111 ? 3.527 -6.043 -3.409 1.00 87.56 111 TRP A O 1
ATOM 892 N N . GLU A 1 112 ? 5.750 -6.226 -3.176 1.00 82.31 112 GLU A N 1
ATOM 893 C CA . GLU A 1 112 ? 5.663 -7.574 -2.580 1.00 82.31 112 GLU A CA 1
ATOM 894 C C . GLU A 1 112 ? 4.941 -7.548 -1.223 1.00 82.31 112 GLU A C 1
ATOM 896 O O . GLU A 1 112 ? 4.014 -8.320 -0.972 1.00 82.31 112 GLU A O 1
ATOM 901 N N . ASP A 1 113 ? 5.308 -6.590 -0.371 1.00 80.75 113 ASP A N 1
ATOM 902 C CA . ASP A 1 113 ? 4.792 -6.485 0.998 1.00 80.75 113 ASP A CA 1
ATOM 903 C C . ASP A 1 113 ? 3.498 -5.664 1.115 1.00 80.75 113 ASP A C 1
ATOM 905 O O . ASP A 1 113 ? 2.936 -5.503 2.206 1.00 80.75 113 ASP A O 1
ATOM 909 N N . ARG A 1 114 ? 2.995 -5.111 0.004 1.00 78.44 114 ARG A N 1
ATOM 910 C CA . ARG A 1 114 ? 1.795 -4.262 -0.004 1.00 78.44 114 ARG A CA 1
ATOM 911 C C . ARG A 1 114 ? 0.807 -4.788 -1.036 1.00 78.44 114 ARG A C 1
ATOM 913 O O . ARG A 1 114 ? 1.151 -4.994 -2.185 1.00 78.44 114 ARG A O 1
ATOM 920 N N . ASN A 1 115 ? -0.469 -4.911 -0.664 1.00 77.81 115 ASN A N 1
ATOM 921 C CA . ASN A 1 115 ? -1.540 -5.209 -1.625 1.00 77.81 115 ASN A CA 1
ATOM 922 C C . ASN A 1 115 ? -1.876 -3.960 -2.468 1.00 77.81 115 ASN A C 1
ATOM 924 O O . ASN A 1 115 ? -2.940 -3.348 -2.312 1.00 77.81 115 ASN A O 1
ATOM 928 N N . TYR A 1 116 ? -0.904 -3.522 -3.264 1.00 80.00 116 TYR A N 1
ATOM 929 C CA . TYR A 1 116 ? -0.947 -2.352 -4.122 1.00 80.00 116 TYR A CA 1
ATOM 930 C C . TYR A 1 116 ? -0.151 -2.644 -5.394 1.00 80.00 116 TYR A C 1
ATOM 932 O O . TYR A 1 116 ? 1.034 -2.969 -5.335 1.00 80.00 116 TYR A O 1
ATOM 940 N N . SER A 1 117 ? -0.811 -2.484 -6.533 1.00 85.00 117 SER A N 1
ATOM 941 C CA . SER A 1 117 ? -0.186 -2.499 -7.847 1.00 85.00 117 SER A CA 1
ATOM 942 C C . SER A 1 117 ? -0.674 -1.307 -8.661 1.00 85.00 117 SER A C 1
ATOM 944 O O . SER A 1 117 ? -1.742 -0.740 -8.391 1.00 85.00 117 SER A O 1
ATOM 946 N N . ASN A 1 118 ? 0.132 -0.887 -9.629 1.00 88.31 118 ASN A N 1
ATOM 947 C CA . ASN A 1 118 ? -0.217 0.176 -10.557 1.00 88.31 118 ASN A CA 1
ATOM 948 C C . ASN A 1 118 ? 0.232 -0.200 -11.966 1.00 88.31 118 ASN A C 1
ATOM 950 O O . ASN A 1 118 ? 1.315 -0.746 -12.144 1.00 88.31 118 ASN A O 1
ATOM 954 N N . GLU A 1 119 ? -0.583 0.130 -12.956 1.00 88.81 119 GLU A N 1
ATOM 955 C CA . GLU A 1 119 ? -0.324 -0.176 -14.357 1.00 88.81 119 GLU A CA 1
ATOM 956 C C . GLU A 1 119 ? -0.233 1.122 -15.153 1.00 88.81 119 GLU A C 1
ATOM 958 O O . GLU A 1 119 ? -1.035 2.044 -14.972 1.00 88.81 119 GLU A O 1
ATOM 963 N N . ILE A 1 120 ? 0.734 1.197 -16.062 1.00 89.62 120 ILE A N 1
ATOM 964 C CA . ILE A 1 120 ? 0.880 2.331 -16.965 1.00 89.62 120 ILE A CA 1
ATOM 965 C C . ILE A 1 120 ? 1.267 1.887 -18.371 1.00 89.62 120 ILE A C 1
ATOM 967 O O . ILE A 1 120 ? 2.095 1.007 -18.563 1.00 89.62 120 ILE A O 1
ATOM 971 N N . LEU A 1 121 ? 0.694 2.563 -19.363 1.00 89.44 121 LEU A N 1
ATOM 972 C CA . LEU A 1 121 ? 1.096 2.454 -20.759 1.00 89.44 121 LEU A CA 1
ATOM 973 C C . LEU A 1 121 ? 2.029 3.609 -21.117 1.00 89.44 121 LEU A C 1
ATOM 975 O O . LEU A 1 121 ? 1.680 4.781 -20.932 1.00 89.44 121 LEU A O 1
ATOM 979 N N . LEU A 1 122 ? 3.204 3.280 -21.643 1.00 86.62 122 LEU A N 1
ATOM 980 C CA . LEU A 1 122 ? 4.203 4.239 -22.097 1.00 86.62 122 LEU A CA 1
ATOM 981 C C . LEU A 1 122 ? 4.649 3.892 -23.515 1.00 86.62 122 LEU A C 1
ATOM 983 O O . LEU A 1 122 ? 4.863 2.733 -23.849 1.00 86.62 122 LEU A O 1
ATOM 987 N N . THR A 1 123 ? 4.817 4.913 -24.350 1.00 85.19 123 THR A N 1
ATOM 988 C CA . THR A 1 123 ? 5.458 4.753 -25.656 1.00 85.19 123 THR A CA 1
ATOM 989 C C . THR A 1 123 ? 6.972 4.799 -25.477 1.00 85.19 123 THR A C 1
ATOM 991 O O . THR A 1 123 ? 7.466 5.681 -24.760 1.00 85.19 123 THR A O 1
ATOM 994 N N . GLY A 1 124 ? 7.713 3.909 -26.128 1.00 75.69 124 GLY A N 1
ATOM 995 C CA . GLY A 1 124 ? 9.169 4.002 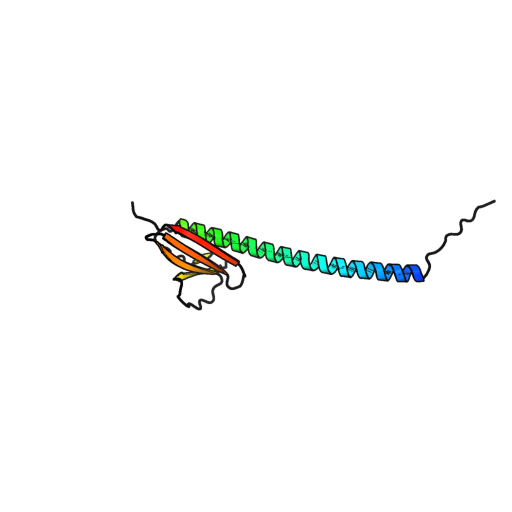-26.169 1.00 75.69 124 GLY A CA 1
ATOM 996 C C . GLY A 1 124 ? 9.635 5.218 -26.979 1.00 75.69 124 GLY A C 1
ATOM 997 O O . GLY A 1 124 ? 8.849 5.946 -27.598 1.00 75.69 124 GLY A O 1
ATOM 998 N N . GLY A 1 125 ? 10.923 5.526 -26.867 1.00 70.56 125 GLY A N 1
ATOM 999 C CA . GLY A 1 125 ? 11.519 6.661 -27.561 1.00 70.56 125 GLY A CA 1
ATOM 1000 C C . GLY A 1 125 ? 11.832 6.264 -28.995 1.00 70.56 125 GLY A C 1
ATOM 1001 O O . GLY A 1 125 ? 12.679 5.405 -29.199 1.00 70.56 125 GLY A O 1
ATOM 1002 N N . ASP A 1 126 ? 11.174 6.897 -29.965 1.00 61.97 126 ASP A N 1
ATOM 1003 C CA . ASP A 1 126 ? 11.668 6.918 -31.339 1.00 61.97 126 ASP A CA 1
ATOM 1004 C C . ASP A 1 126 ? 12.700 8.051 -31.443 1.00 61.97 126 ASP A C 1
ATOM 1006 O O . ASP A 1 126 ? 12.370 9.210 -31.170 1.00 61.97 126 ASP A O 1
ATOM 1010 N N . ASP A 1 127 ? 13.938 7.726 -31.829 1.00 53.38 127 ASP A N 1
ATOM 1011 C CA . ASP A 1 127 ? 14.869 8.704 -32.401 1.00 53.38 127 ASP A CA 1
ATOM 1012 C C . ASP A 1 127 ? 14.183 9.349 -33.624 1.00 53.38 127 ASP A C 1
ATOM 1014 O O . ASP A 1 127 ? 14.057 8.728 -34.684 1.00 53.38 127 ASP A O 1
ATOM 1018 N N . LEU A 1 128 ? 13.718 10.592 -33.467 1.00 41.69 128 LEU A N 1
ATOM 1019 C CA . LEU A 1 128 ? 13.389 11.517 -34.557 1.00 41.69 128 LEU A CA 1
ATOM 1020 C C . LEU A 1 128 ? 14.451 12.612 -34.637 1.00 41.69 128 LEU A C 1
ATOM 1022 O O . LEU A 1 128 ? 14.713 13.254 -33.594 1.00 41.69 128 LEU A O 1
#

Organism: NCBI:txid2886943

InterPro domains:
  IPR012902 Prokaryotic N-terminal methylation site [PF07963] (5-28)

Foldseek 3Di:
DDPPPDDPDDDPVNVVVVVVVVVVVCVVVVVVVVVVVVVVVLVVVQVVVVVQVVVLVVVCQVPFPDNQPQDDDPNFGEDEDEPPDPDPPVTQWYWYWDAPDVQKIKIKIDGPVHPDIDIDIDGGDDDD

Radius of gyration: 29.36 Å; chains: 1; bounding box: 59×43×93 Å

Sequence (128 aa):
MKFLKKEDGITLIEIMASLVLILILIIGFSGAFINGLRSEALVDQRLEARRISDSIIERLRNNRGDWDISTSIDDYSLHLVEKGDNENSGVDIIVSYDEVETNLFLFEITWEDRNYSNEILLTGGDDL